Protein AF-A0AA39MNJ7-F1 (afdb_monomer_lite)

Radius of gyration: 15.27 Å; chains: 1; bounding box: 50×28×46 Å

Foldseek 3Di:
DDDFLLCVQPDVLLSVLLVCLVVVVADQLQNVQCPDVVRDDQQCSAQLFASPGHRHLLCLQAPDQGHPPPPDDPLSVVLNVVSVVLNVVLVVVCVVVPQPPQDPDSVVNSVSQSRDNSNSNSSSVSSSVRVVSSVVGDD

Secondary structure (DSSP, 8-state):
-PPPGGG--SSHHHHHHHHHHHTT-S-SHHHHGGGSSSPPPGGG-B-TTTSSSB--HHIIIII----SS-TT-HHHHHHHHHHHHHHHHHHHHHHTS--SS--SSHHHHHHHHHH-TTTHHHHHHHHHHHHHHHTTS--

Sequence (139 aa):
LKMRDYLDVATPKHRDTLVSIVLSIHKLAVERLRWTTPTTERENRLCRMCLADVETPEHVLFRCIGDDELGTHEEKAIVVRKLQDLCKSFWSDLAHMALPSAPREDTALLKALVAHRQSIEVTAKYCYRVPKNVYKLPM

pLDDT: mean 89.28, std 10.78, range [49.06, 97.94]

Structure (mmCIF, N/CA/C/O backbone):
data_AF-A0AA39MNJ7-F1
#
_entry.id   AF-A0AA39MNJ7-F1
#
loop_
_atom_site.group_PDB
_atom_site.id
_atom_site.type_symbol
_atom_site.label_atom_id
_atom_site.label_alt_id
_atom_site.label_comp_id
_atom_site.label_asym_id
_atom_site.label_entity_id
_atom_site.label_seq_id
_atom_site.pdbx_PDB_ins_code
_atom_site.Cartn_x
_atom_site.Cartn_y
_atom_site.Cartn_z
_atom_site.occupancy
_atom_site.B_iso_or_equiv
_atom_site.auth_seq_id
_atom_site.auth_comp_id
_atom_site.auth_asym_id
_atom_site.auth_atom_id
_atom_site.pdbx_PDB_model_num
ATOM 1 N N . LEU A 1 1 ? -26.242 -10.168 3.581 1.00 55.31 1 LEU A N 1
ATOM 2 C CA . LEU A 1 1 ? -24.968 -9.586 3.095 1.00 55.31 1 LEU A CA 1
ATOM 3 C C . LEU A 1 1 ? -24.206 -9.059 4.306 1.00 55.31 1 LEU A C 1
ATOM 5 O O . LEU A 1 1 ? -24.778 -8.260 5.033 1.00 55.31 1 LEU A O 1
ATOM 9 N N . LYS A 1 2 ? -22.983 -9.536 4.574 1.00 76.56 2 LYS A N 1
ATOM 10 C CA . LYS A 1 2 ? -22.122 -8.981 5.635 1.00 76.56 2 LYS A CA 1
ATOM 11 C C . LYS A 1 2 ? -21.204 -7.936 5.000 1.00 76.56 2 LYS A C 1
ATOM 13 O O . LYS A 1 2 ? -20.564 -8.242 3.994 1.00 76.56 2 LYS A O 1
ATOM 18 N N . MET A 1 3 ? -21.167 -6.720 5.546 1.00 82.88 3 MET A N 1
ATOM 19 C CA . MET A 1 3 ? -20.229 -5.697 5.078 1.00 82.88 3 MET A CA 1
ATOM 20 C C . MET A 1 3 ? -18.796 -6.130 5.414 1.00 82.88 3 MET A C 1
ATOM 22 O O . MET A 1 3 ? -18.561 -6.744 6.454 1.00 82.88 3 MET A O 1
ATOM 26 N N . ARG A 1 4 ? -17.850 -5.893 4.499 1.00 89.56 4 ARG A N 1
ATOM 27 C CA . ARG A 1 4 ? -16.440 -6.249 4.708 1.00 89.56 4 ARG A CA 1
ATOM 28 C C . ARG A 1 4 ? -15.829 -5.302 5.743 1.00 89.56 4 ARG A C 1
ATOM 30 O O . ARG A 1 4 ? -16.032 -4.098 5.625 1.00 89.56 4 ARG A O 1
ATOM 37 N N . ASP A 1 5 ? -15.052 -5.827 6.691 1.00 90.56 5 ASP A N 1
ATOM 38 C CA . ASP A 1 5 ? -14.544 -5.048 7.833 1.00 90.56 5 ASP A CA 1
ATOM 39 C C . ASP A 1 5 ? -13.692 -3.835 7.409 1.00 90.56 5 ASP A C 1
ATOM 41 O O . ASP A 1 5 ? -13.745 -2.789 8.046 1.00 90.56 5 ASP A O 1
ATOM 45 N N . TYR A 1 6 ? -12.974 -3.906 6.280 1.00 89.88 6 TYR A N 1
ATOM 46 C CA . TYR A 1 6 ? -12.207 -2.763 5.762 1.00 89.88 6 TYR A CA 1
ATOM 47 C C . TYR A 1 6 ? -13.055 -1.553 5.341 1.00 89.88 6 TYR A C 1
ATOM 49 O O . TYR A 1 6 ? -12.505 -0.469 5.150 1.00 89.88 6 TYR A O 1
ATOM 57 N N . LEU A 1 7 ? -14.371 -1.711 5.169 1.00 93.44 7 LEU A N 1
ATOM 58 C CA . LEU A 1 7 ? -15.284 -0.601 4.885 1.00 93.44 7 LEU A CA 1
ATOM 59 C C . LEU A 1 7 ? -15.700 0.150 6.160 1.00 93.44 7 LEU A C 1
ATOM 61 O O . LEU A 1 7 ? -16.105 1.305 6.057 1.00 93.44 7 LEU A O 1
ATOM 65 N N . ASP A 1 8 ? -15.529 -0.464 7.335 1.00 93.31 8 ASP A N 1
ATOM 66 C CA . ASP A 1 8 ? -15.835 0.128 8.646 1.00 93.31 8 ASP A CA 1
ATOM 67 C C . ASP A 1 8 ? -14.691 0.992 9.203 1.00 93.31 8 ASP A C 1
ATOM 69 O O . ASP A 1 8 ? -14.819 1.558 10.286 1.00 93.31 8 ASP A O 1
ATOM 73 N N . VAL A 1 9 ? -13.578 1.131 8.470 1.00 96.38 9 VAL A N 1
ATOM 74 C CA . VAL A 1 9 ? -12.451 1.983 8.878 1.00 96.38 9 VAL A CA 1
ATOM 75 C C . VAL A 1 9 ? -12.929 3.425 9.073 1.00 96.38 9 VAL A C 1
ATOM 77 O O . VAL A 1 9 ? -13.409 4.078 8.135 1.00 96.38 9 VAL A O 1
ATOM 80 N N . ALA A 1 10 ? -12.751 3.931 10.292 1.00 97.00 10 ALA A N 1
ATOM 81 C CA . ALA A 1 10 ? -13.279 5.208 10.747 1.00 97.00 10 ALA A CA 1
ATOM 82 C C . ALA A 1 10 ? -12.627 6.391 10.027 1.00 97.00 10 ALA A C 1
ATOM 84 O O . ALA A 1 10 ? -13.295 7.368 9.693 1.00 97.00 10 ALA A O 1
ATOM 85 N N . THR A 1 11 ? -11.319 6.308 9.755 1.00 97.81 11 THR A N 1
ATOM 86 C CA . THR A 1 11 ? -10.584 7.383 9.074 1.00 97.81 11 THR A CA 1
ATOM 87 C C . THR A 1 11 ? -10.775 7.286 7.554 1.00 97.81 11 THR A C 1
ATOM 89 O O . THR A 1 11 ? -10.202 6.378 6.943 1.00 97.81 11 THR A O 1
ATOM 92 N N . PRO A 1 12 ? -11.461 8.244 6.889 1.00 97.81 12 PRO A N 1
ATOM 93 C CA . PRO A 1 12 ? -11.798 8.117 5.467 1.00 97.81 12 PRO A CA 1
ATOM 94 C C . PRO A 1 12 ? -10.578 7.924 4.563 1.00 97.81 12 PRO A C 1
ATOM 96 O O . PRO A 1 12 ? -10.548 7.011 3.753 1.00 97.81 12 PRO A O 1
ATOM 99 N N . LYS A 1 13 ? -9.500 8.690 4.780 1.00 97.75 13 LYS A N 1
ATOM 100 C CA . LYS A 1 13 ? -8.266 8.572 3.979 1.00 97.75 13 LYS A CA 1
ATOM 101 C C . LYS A 1 13 ? -7.606 7.191 4.085 1.00 97.75 13 LYS A C 1
ATOM 103 O O . LYS A 1 13 ? -7.005 6.723 3.117 1.00 97.75 13 LYS A O 1
ATOM 108 N N . HIS A 1 14 ? -7.687 6.556 5.256 1.00 97.94 14 HIS A N 1
ATOM 109 C CA . HIS A 1 14 ? -7.150 5.211 5.463 1.00 97.94 14 HIS A CA 1
ATOM 110 C C . HIS A 1 14 ? -8.016 4.181 4.746 1.00 97.94 14 HIS A C 1
ATOM 112 O O . HIS A 1 14 ? -7.488 3.359 3.998 1.00 97.94 14 HIS A O 1
ATOM 118 N N . ARG A 1 15 ? -9.338 4.294 4.911 1.00 97.56 15 ARG A N 1
ATOM 119 C CA . ARG A 1 15 ? -10.322 3.460 4.223 1.00 97.56 15 ARG A CA 1
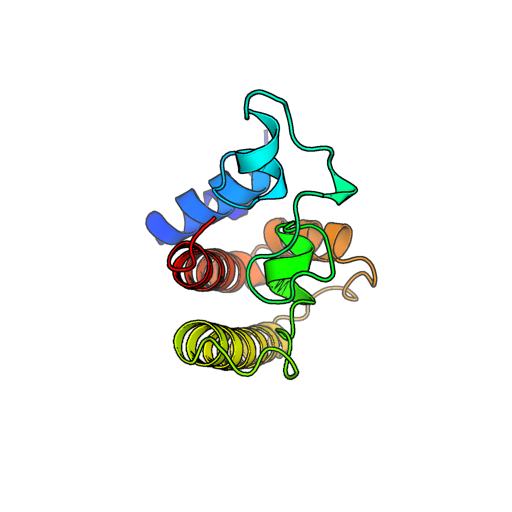ATOM 120 C C . ARG A 1 15 ? -10.156 3.534 2.710 1.00 97.56 15 ARG A C 1
ATOM 122 O O . ARG A 1 15 ? -9.998 2.500 2.076 1.00 97.56 15 ARG A O 1
ATOM 129 N N . ASP A 1 16 ? -10.121 4.735 2.140 1.00 97.38 16 ASP A N 1
ATOM 130 C CA . ASP A 1 16 ? -10.031 4.941 0.692 1.00 97.38 16 ASP A CA 1
ATOM 131 C C . ASP A 1 16 ? -8.743 4.340 0.121 1.00 97.38 16 ASP A C 1
ATOM 133 O O . ASP A 1 16 ? -8.752 3.727 -0.945 1.00 97.38 16 ASP A O 1
ATOM 137 N N . THR A 1 17 ? -7.630 4.452 0.854 1.00 97.31 17 THR A N 1
ATOM 138 C CA . THR A 1 17 ? -6.363 3.843 0.426 1.00 97.31 17 THR A CA 1
ATOM 139 C C . THR A 1 17 ? -6.406 2.321 0.528 1.00 97.31 17 THR A C 1
ATOM 141 O O . THR A 1 17 ? -5.950 1.639 -0.386 1.00 97.31 17 THR A O 1
ATOM 144 N N . LEU A 1 18 ? -6.981 1.772 1.601 1.00 96.88 18 LEU A N 1
ATOM 145 C CA . LEU A 1 18 ? -7.123 0.326 1.763 1.00 96.88 18 LEU A CA 1
ATOM 146 C C . LEU A 1 18 ? -8.042 -0.273 0.690 1.00 96.88 18 LEU A C 1
ATOM 148 O O . LEU A 1 18 ? -7.696 -1.271 0.064 1.00 96.88 18 LEU A O 1
ATOM 152 N N . VAL A 1 19 ? -9.172 0.382 0.414 1.00 96.75 19 VAL A N 1
ATOM 153 C CA . VAL A 1 19 ? -10.075 0.041 -0.693 1.00 96.75 19 VAL A CA 1
ATOM 154 C C . VAL A 1 19 ? -9.339 0.139 -2.028 1.00 96.75 19 VAL A C 1
ATOM 156 O O . VAL A 1 19 ? -9.479 -0.751 -2.861 1.00 96.75 19 VAL A O 1
ATOM 159 N N . SER A 1 20 ? -8.512 1.170 -2.221 1.00 97.12 20 SER A N 1
ATOM 160 C CA . SER A 1 20 ? -7.723 1.336 -3.442 1.00 97.12 20 SER A CA 1
ATOM 161 C C . SER A 1 20 ? -6.754 0.178 -3.685 1.00 97.12 20 SER A C 1
ATOM 163 O O . SER A 1 20 ? -6.628 -0.282 -4.820 1.00 97.12 20 SER A O 1
ATOM 165 N N . ILE A 1 21 ? -6.123 -0.330 -2.623 1.00 96.69 21 ILE A N 1
ATOM 166 C CA . ILE A 1 21 ? -5.271 -1.522 -2.674 1.00 96.69 21 ILE A CA 1
ATOM 167 C C . ILE A 1 21 ? -6.100 -2.763 -3.023 1.00 96.69 21 ILE A C 1
ATOM 169 O O . ILE A 1 21 ? -5.777 -3.461 -3.977 1.00 96.69 21 ILE A O 1
ATOM 173 N N . VAL A 1 22 ? -7.197 -3.008 -2.300 1.00 95.31 22 VAL A N 1
ATOM 174 C CA . VAL A 1 22 ? -8.042 -4.205 -2.477 1.00 95.31 22 VAL A CA 1
ATOM 175 C C . VAL A 1 22 ? -8.703 -4.263 -3.860 1.00 95.31 22 VAL A C 1
ATOM 177 O O . VAL A 1 22 ? -8.940 -5.352 -4.377 1.00 95.31 22 VAL A O 1
ATOM 180 N N . LEU A 1 23 ? -9.018 -3.110 -4.454 1.00 95.56 23 LEU A N 1
ATOM 181 C CA . LEU A 1 23 ? -9.660 -3.006 -5.767 1.00 95.56 23 LEU A CA 1
ATOM 182 C C . LEU A 1 23 ? -8.673 -2.776 -6.922 1.00 95.56 23 LEU A C 1
ATOM 184 O O . LEU A 1 23 ? -9.116 -2.498 -8.033 1.00 95.56 23 LEU A O 1
ATOM 188 N N . SER A 1 24 ? -7.359 -2.863 -6.684 1.00 95.31 24 SER A N 1
ATOM 189 C CA . SER A 1 24 ? -6.327 -2.653 -7.715 1.00 95.31 24 SER A CA 1
ATOM 190 C C . SER A 1 24 ? -6.428 -1.296 -8.437 1.00 95.31 24 SER A C 1
ATOM 192 O O . SER A 1 24 ? -6.098 -1.174 -9.613 1.00 95.31 24 SER A O 1
ATOM 194 N N . ILE A 1 25 ? -6.859 -0.244 -7.733 1.00 95.94 25 ILE A N 1
ATOM 195 C CA . ILE A 1 25 ? -6.923 1.141 -8.248 1.00 95.94 25 ILE A CA 1
ATOM 196 C C . ILE A 1 25 ? -5.816 2.027 -7.648 1.00 95.94 25 ILE A C 1
ATOM 198 O O . ILE A 1 25 ? -5.945 3.250 -7.554 1.00 95.94 25 ILE A O 1
ATOM 202 N N . HIS A 1 26 ? -4.734 1.410 -7.175 1.00 95.75 26 HIS A N 1
ATOM 203 C CA . HIS A 1 26 ? -3.597 2.071 -6.537 1.00 95.75 26 HIS A CA 1
ATOM 204 C C . HIS A 1 26 ? -2.531 2.513 -7.558 1.00 95.75 26 HIS A C 1
ATOM 206 O O . HIS A 1 26 ? -2.570 2.166 -8.736 1.00 95.75 26 HIS A O 1
ATOM 212 N N . LYS A 1 27 ? -1.546 3.309 -7.112 1.00 96.19 27 LYS A N 1
ATOM 213 C CA . LYS A 1 27 ? -0.505 3.900 -7.980 1.00 96.19 27 LYS A CA 1
ATOM 214 C C . LYS A 1 27 ? 0.834 3.156 -7.925 1.00 96.19 27 LYS A C 1
ATOM 216 O O . LYS A 1 27 ? 1.890 3.775 -8.056 1.00 96.19 27 LYS A O 1
ATOM 221 N N . LEU A 1 28 ? 0.797 1.851 -7.670 1.00 97.19 28 LEU A N 1
ATOM 222 C CA . LEU A 1 28 ? 2.006 1.023 -7.707 1.00 97.19 28 LEU A CA 1
ATOM 223 C C . LEU A 1 28 ? 2.286 0.569 -9.141 1.00 97.19 28 LEU A C 1
ATOM 225 O O . LEU A 1 28 ? 1.352 0.471 -9.941 1.00 97.19 28 LEU A O 1
ATOM 229 N N . ALA A 1 29 ? 3.550 0.301 -9.460 1.00 96.88 29 ALA A N 1
ATOM 230 C CA . ALA A 1 29 ? 4.014 -0.005 -10.808 1.00 96.88 29 ALA A CA 1
ATOM 231 C C . ALA A 1 29 ? 3.246 -1.175 -11.426 1.00 96.88 29 ALA A C 1
ATOM 233 O O . ALA A 1 29 ? 2.901 -1.111 -12.605 1.00 96.88 29 ALA A O 1
ATOM 234 N N . VAL A 1 30 ? 2.884 -2.185 -10.621 1.00 96.94 30 VAL A N 1
ATOM 235 C CA . VAL A 1 30 ? 2.117 -3.348 -11.083 1.00 96.94 30 VAL A CA 1
ATOM 236 C C . VAL A 1 30 ? 0.820 -2.970 -11.807 1.00 96.94 30 VAL A C 1
ATOM 238 O O . VAL A 1 30 ? 0.496 -3.598 -12.817 1.00 96.94 30 VAL A O 1
ATOM 241 N N . GLU A 1 31 ? 0.134 -1.917 -11.350 1.00 96.25 31 GLU A N 1
ATOM 242 C CA . GLU A 1 31 ? -1.081 -1.395 -11.983 1.00 96.25 31 GLU A CA 1
ATOM 243 C C . GLU A 1 31 ? -0.793 -0.216 -12.912 1.00 96.25 31 GLU A C 1
ATOM 245 O O . GLU A 1 31 ? -1.402 -0.108 -13.968 1.00 96.25 31 GLU A O 1
ATOM 250 N N . ARG A 1 32 ? 0.142 0.680 -12.575 1.00 95.00 32 ARG A N 1
ATOM 251 C CA . ARG A 1 32 ? 0.411 1.877 -13.395 1.00 95.00 32 ARG A CA 1
ATOM 252 C C . ARG A 1 32 ? 1.040 1.542 -14.741 1.00 95.00 32 ARG A C 1
ATOM 254 O O . ARG A 1 32 ? 0.606 2.085 -15.753 1.00 95.00 32 ARG A O 1
ATOM 261 N N . LEU A 1 33 ? 2.008 0.631 -14.755 1.00 95.44 33 LEU A N 1
ATOM 262 C CA . LEU A 1 33 ? 2.713 0.206 -15.968 1.00 95.44 33 LEU A CA 1
ATOM 263 C C . LEU A 1 33 ? 1.950 -0.871 -16.753 1.00 95.44 33 LEU A C 1
ATOM 265 O O . LEU A 1 33 ? 2.345 -1.261 -17.847 1.00 95.44 33 LEU A O 1
ATOM 269 N N . ARG A 1 34 ? 0.812 -1.334 -16.223 1.00 94.81 34 ARG A N 1
ATOM 270 C CA . ARG A 1 34 ? -0.123 -2.195 -16.955 1.00 94.81 34 ARG A CA 1
ATOM 271 C C . ARG A 1 34 ? -0.768 -1.482 -18.139 1.00 94.81 34 ARG A C 1
ATOM 273 O O . ARG A 1 34 ? -1.121 -2.136 -19.111 1.00 94.81 34 ARG A O 1
ATOM 280 N N . TRP A 1 35 ? -0.953 -0.170 -18.034 1.00 91.50 35 TRP A N 1
ATOM 281 C CA . TRP A 1 35 ? -1.740 0.623 -18.981 1.00 91.50 35 TRP A CA 1
ATOM 282 C C . TRP A 1 35 ? -0.879 1.544 -19.858 1.00 91.50 35 TRP A C 1
ATOM 284 O O . TRP A 1 35 ? -1.411 2.431 -20.520 1.00 91.50 35 TRP A O 1
ATOM 294 N N . THR A 1 36 ? 0.447 1.377 -19.852 1.00 92.75 36 THR A N 1
ATOM 295 C CA . THR A 1 36 ? 1.353 2.135 -20.728 1.00 92.75 36 THR A CA 1
ATOM 296 C C . THR A 1 36 ? 1.284 1.628 -22.167 1.00 92.75 36 THR A C 1
ATOM 298 O O . THR A 1 36 ? 0.813 0.520 -22.433 1.00 92.75 36 THR A O 1
ATOM 301 N N . THR A 1 37 ? 1.757 2.446 -23.111 1.00 92.69 37 THR A N 1
ATOM 302 C CA . THR A 1 37 ? 1.909 2.072 -24.524 1.00 92.69 37 THR A CA 1
ATOM 303 C C . THR A 1 37 ? 3.358 2.337 -24.963 1.00 92.69 37 THR A C 1
ATOM 305 O O . THR A 1 37 ? 3.751 3.503 -24.989 1.00 92.69 37 THR A O 1
ATOM 308 N N . PRO A 1 38 ? 4.155 1.296 -25.284 1.00 91.06 38 PRO A N 1
ATOM 309 C CA . PRO A 1 38 ? 3.821 -0.126 -25.156 1.00 91.06 38 PRO A CA 1
ATOM 310 C C . PRO A 1 38 ? 3.594 -0.538 -23.690 1.00 91.06 38 PRO A C 1
ATOM 312 O O . PRO A 1 38 ? 4.073 0.108 -22.754 1.00 91.06 38 PRO A O 1
ATOM 315 N N . THR A 1 39 ? 2.818 -1.602 -23.485 1.00 92.69 39 THR A N 1
ATOM 316 C CA . THR A 1 39 ? 2.561 -2.137 -22.144 1.00 92.69 39 THR A CA 1
ATOM 317 C C . THR A 1 39 ? 3.818 -2.793 -21.596 1.00 92.69 39 THR A C 1
ATOM 319 O O . THR A 1 39 ? 4.423 -3.625 -22.266 1.00 92.69 39 THR A O 1
ATOM 322 N N . THR A 1 40 ? 4.199 -2.446 -20.368 1.00 94.94 40 THR A N 1
ATOM 323 C CA . THR A 1 40 ? 5.316 -3.102 -19.684 1.00 94.94 40 THR A CA 1
ATOM 324 C C . THR A 1 40 ? 4.875 -4.478 -19.188 1.00 94.94 40 THR A C 1
ATOM 326 O O . THR A 1 40 ? 3.850 -4.603 -18.503 1.00 94.94 40 THR A O 1
ATOM 329 N N . GLU A 1 41 ? 5.643 -5.518 -19.507 1.00 96.31 41 GLU A N 1
ATOM 330 C CA . GLU A 1 41 ? 5.443 -6.875 -18.977 1.00 96.31 41 GLU A CA 1
ATOM 331 C C . GLU A 1 41 ? 5.498 -6.880 -17.449 1.00 96.31 41 GLU A C 1
ATOM 333 O O . GLU A 1 41 ? 6.141 -6.023 -16.845 1.00 96.31 41 GLU A O 1
ATOM 338 N N . ARG A 1 42 ? 4.782 -7.804 -16.802 1.00 95.94 42 ARG A N 1
ATOM 339 C CA . ARG A 1 42 ? 4.557 -7.759 -15.349 1.00 95.94 42 ARG A CA 1
ATOM 340 C C . ARG A 1 42 ? 5.872 -7.813 -14.570 1.00 95.94 42 ARG A C 1
ATOM 342 O O . ARG A 1 42 ? 6.043 -7.036 -13.636 1.00 95.94 42 ARG A O 1
ATOM 349 N N . GLU A 1 43 ? 6.758 -8.712 -14.968 1.00 96.50 43 GLU A N 1
ATOM 350 C CA . GLU A 1 43 ? 8.108 -8.926 -14.446 1.00 96.50 43 GLU A CA 1
ATOM 351 C C . GLU A 1 43 ? 8.976 -7.665 -14.509 1.00 96.50 43 GLU A C 1
ATOM 353 O O . GLU A 1 43 ? 9.800 -7.442 -13.629 1.00 96.50 43 GLU A O 1
ATOM 358 N N . ASN A 1 44 ? 8.715 -6.786 -15.478 1.00 95.88 44 ASN A N 1
ATOM 359 C CA . ASN A 1 44 ? 9.447 -5.540 -15.679 1.00 95.88 44 ASN A CA 1
ATOM 360 C C . ASN A 1 44 ? 8.836 -4.351 -14.910 1.00 95.88 44 ASN A C 1
ATOM 362 O O . ASN A 1 44 ? 9.353 -3.236 -14.975 1.00 95.88 44 ASN A O 1
ATOM 366 N N . ARG A 1 45 ? 7.743 -4.544 -14.153 1.00 96.31 45 ARG A N 1
ATOM 367 C CA . ARG A 1 45 ? 7.099 -3.483 -13.347 1.00 96.31 45 ARG A CA 1
ATOM 368 C C . ARG A 1 45 ? 7.746 -3.366 -11.969 1.00 96.31 45 ARG A C 1
ATOM 370 O O . ARG A 1 45 ? 7.094 -3.577 -10.943 1.00 96.31 45 ARG A O 1
ATOM 377 N N . LEU A 1 46 ? 9.041 -3.081 -11.971 1.00 95.12 46 LEU A N 1
ATOM 378 C CA . LEU A 1 46 ? 9.908 -3.152 -10.800 1.00 95.12 46 LEU A CA 1
ATOM 379 C C . LEU A 1 46 ? 9.547 -2.121 -9.718 1.00 95.12 46 LEU A C 1
ATOM 381 O O . LEU A 1 46 ? 9.035 -1.034 -9.989 1.00 95.12 46 LEU A O 1
ATOM 385 N N . CYS A 1 47 ? 9.829 -2.479 -8.468 1.00 94.44 47 CYS A N 1
ATOM 386 C CA . CYS A 1 47 ? 9.666 -1.629 -7.297 1.00 94.44 47 CYS A CA 1
ATOM 387 C C . CYS A 1 47 ? 10.586 -0.415 -7.352 1.00 94.44 47 CYS A C 1
ATOM 389 O O . CYS A 1 47 ? 11.801 -0.560 -7.435 1.00 94.44 47 CYS A O 1
ATOM 391 N N . ARG A 1 48 ? 10.029 0.791 -7.195 1.00 91.94 48 ARG A N 1
ATOM 392 C CA . ARG A 1 48 ? 10.788 2.057 -7.242 1.00 91.94 48 ARG A CA 1
ATOM 393 C C . ARG A 1 48 ? 11.886 2.160 -6.181 1.00 91.94 48 ARG A C 1
ATOM 395 O O . ARG A 1 48 ? 12.792 2.988 -6.308 1.00 91.94 48 ARG A O 1
ATOM 402 N N . MET A 1 49 ? 11.772 1.358 -5.122 1.00 90.00 49 MET A N 1
ATOM 403 C CA . MET A 1 49 ? 12.671 1.367 -3.971 1.00 90.00 49 MET A CA 1
ATOM 404 C C . MET A 1 49 ? 13.840 0.398 -4.116 1.00 90.00 49 MET A C 1
ATOM 406 O O . MET A 1 49 ? 14.965 0.818 -3.887 1.00 90.00 49 MET A O 1
ATOM 410 N N . CYS A 1 50 ? 13.588 -0.866 -4.473 1.00 90.25 50 CYS A N 1
ATOM 411 C CA . CYS A 1 50 ? 14.643 -1.884 -4.551 1.00 90.25 50 CYS A CA 1
ATOM 412 C C . CYS A 1 50 ? 15.026 -2.291 -5.977 1.00 90.25 50 CYS A C 1
ATOM 414 O O . CYS A 1 50 ? 16.036 -2.953 -6.147 1.00 90.25 50 CYS A O 1
ATOM 416 N N . LEU A 1 51 ? 14.206 -1.974 -6.986 1.00 90.69 51 LEU A N 1
ATOM 417 C CA . LEU A 1 51 ? 14.385 -2.378 -8.389 1.00 90.69 51 LEU A CA 1
ATOM 418 C C . LEU A 1 51 ? 14.595 -3.892 -8.625 1.00 90.69 51 LEU A C 1
ATOM 420 O O . LEU A 1 51 ? 14.947 -4.290 -9.728 1.00 90.69 51 LEU A O 1
ATOM 424 N N . ALA A 1 52 ? 14.339 -4.739 -7.625 1.00 90.75 52 ALA A N 1
ATOM 425 C CA . ALA A 1 52 ? 14.666 -6.167 -7.657 1.00 90.75 52 ALA A CA 1
ATOM 426 C C . ALA A 1 52 ? 13.440 -7.090 -7.769 1.00 90.75 52 ALA A C 1
ATOM 428 O O . ALA A 1 52 ? 13.577 -8.269 -8.079 1.00 90.75 52 ALA A O 1
ATOM 429 N N . ASP A 1 53 ? 12.240 -6.579 -7.488 1.00 94.00 53 ASP A N 1
ATOM 430 C CA . ASP A 1 53 ? 10.989 -7.344 -7.525 1.00 94.00 53 ASP A CA 1
ATOM 431 C C . ASP A 1 53 ? 9.844 -6.453 -8.026 1.00 94.00 53 ASP A C 1
ATOM 433 O O . ASP A 1 53 ? 9.939 -5.222 -8.004 1.00 94.00 53 ASP A O 1
ATOM 437 N N . VAL A 1 54 ? 8.750 -7.066 -8.473 1.00 96.62 54 VAL A N 1
ATOM 438 C CA . VAL A 1 54 ? 7.566 -6.369 -8.986 1.00 96.62 54 VAL A CA 1
ATOM 439 C C . VAL A 1 54 ? 6.925 -5.525 -7.882 1.00 96.62 54 VAL A C 1
ATOM 441 O O . VAL A 1 54 ? 6.687 -6.003 -6.770 1.00 96.62 54 VAL A O 1
ATOM 444 N N . GLU A 1 55 ? 6.567 -4.275 -8.196 1.00 96.75 55 GLU A N 1
ATOM 445 C CA . GLU A 1 55 ? 5.955 -3.343 -7.242 1.00 96.75 55 GLU A CA 1
ATOM 446 C C . GLU A 1 55 ? 4.486 -3.679 -6.946 1.00 96.75 55 GLU A C 1
ATOM 448 O O . GLU A 1 55 ? 3.547 -3.010 -7.388 1.00 96.75 55 GLU A O 1
ATOM 453 N N . THR A 1 56 ? 4.284 -4.748 -6.191 1.00 97.00 56 THR A N 1
ATOM 454 C CA . THR A 1 56 ? 2.986 -5.186 -5.676 1.00 97.00 56 THR A CA 1
ATOM 455 C C . THR A 1 56 ? 2.701 -4.572 -4.302 1.00 97.00 56 THR A C 1
ATOM 457 O O . THR A 1 56 ? 3.645 -4.197 -3.596 1.00 97.00 56 THR A O 1
ATOM 460 N N . PRO A 1 57 ? 1.424 -4.453 -3.885 1.00 97.00 57 PRO A N 1
ATOM 461 C CA . PRO A 1 57 ? 1.091 -4.069 -2.515 1.00 97.00 57 PRO A CA 1
ATOM 462 C C . PRO A 1 57 ? 1.799 -4.938 -1.476 1.00 97.00 57 PRO A C 1
ATOM 464 O O . PRO A 1 57 ? 2.381 -4.408 -0.541 1.00 97.00 57 PRO A O 1
ATOM 467 N N . GLU A 1 58 ? 1.812 -6.253 -1.671 1.00 94.81 58 GLU A N 1
ATOM 468 C CA . GLU A 1 58 ? 2.456 -7.243 -0.808 1.00 94.81 58 GLU A CA 1
ATOM 469 C C . GLU A 1 58 ? 3.950 -6.957 -0.632 1.00 94.81 58 GLU A C 1
ATOM 471 O O . GLU A 1 58 ? 4.438 -6.819 0.491 1.00 94.81 58 GLU A O 1
ATOM 476 N N . HIS A 1 59 ? 4.660 -6.779 -1.752 1.00 94.44 59 HIS A N 1
ATOM 477 C CA . HIS A 1 59 ? 6.074 -6.427 -1.747 1.00 94.44 59 HIS A CA 1
ATOM 478 C C . HIS A 1 59 ? 6.318 -5.131 -0.965 1.00 94.44 59 HIS A C 1
ATOM 480 O O . HIS A 1 59 ? 7.134 -5.092 -0.045 1.00 94.44 59 HIS A O 1
ATOM 486 N N . VAL A 1 60 ? 5.585 -4.072 -1.311 1.00 95.44 60 VAL A N 1
ATOM 487 C CA . VAL A 1 60 ? 5.752 -2.736 -0.729 1.00 95.44 60 VAL A CA 1
ATOM 488 C C . VAL A 1 60 ? 5.393 -2.699 0.759 1.00 95.44 60 VAL A C 1
ATOM 490 O O . VAL A 1 60 ? 6.014 -1.955 1.514 1.00 95.44 60 VAL A O 1
ATOM 493 N N . LEU A 1 61 ? 4.396 -3.476 1.184 1.00 94.88 61 LEU A N 1
ATOM 494 C CA . LEU A 1 61 ? 3.908 -3.490 2.560 1.00 94.88 61 LEU A CA 1
ATOM 495 C C . LEU A 1 61 ? 4.729 -4.402 3.474 1.00 94.88 61 LEU A C 1
ATOM 497 O O . LEU A 1 61 ? 4.859 -4.067 4.647 1.00 94.88 61 LEU A O 1
ATOM 501 N N . PHE A 1 62 ? 5.256 -5.533 3.000 1.00 91.75 62 PHE A N 1
ATOM 502 C CA . PHE A 1 62 ? 5.809 -6.552 3.907 1.00 91.75 62 PHE A CA 1
ATOM 503 C C . PHE A 1 62 ? 7.254 -6.957 3.630 1.00 91.75 62 PHE A C 1
ATOM 505 O O . PHE A 1 62 ? 7.933 -7.3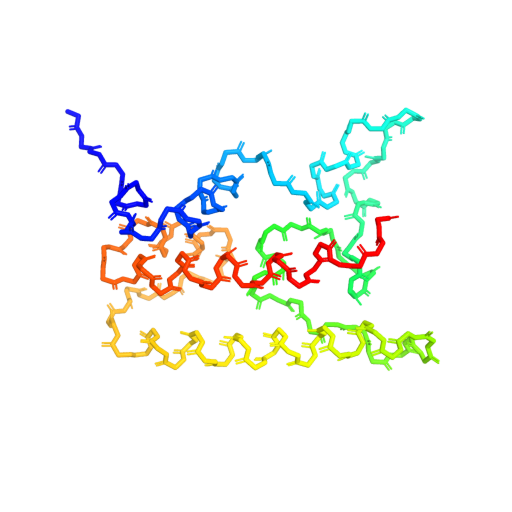74 4.566 1.00 91.75 62 PHE A O 1
ATOM 512 N N . ARG A 1 63 ? 7.745 -6.828 2.390 1.00 89.56 63 ARG A N 1
ATOM 513 C CA . ARG A 1 63 ? 9.058 -7.377 1.998 1.00 89.56 63 ARG A CA 1
ATOM 514 C C . ARG A 1 63 ? 10.105 -6.342 1.623 1.00 89.56 63 ARG A C 1
ATOM 516 O O . ARG A 1 63 ? 11.291 -6.632 1.730 1.00 89.56 63 ARG A O 1
ATOM 523 N N . CYS A 1 64 ? 9.703 -5.172 1.138 1.00 90.94 64 CYS A N 1
ATOM 524 C CA . CYS A 1 64 ? 10.651 -4.231 0.561 1.00 90.94 64 CYS A CA 1
ATOM 525 C C . CYS A 1 64 ? 11.587 -3.649 1.628 1.00 90.94 64 CYS A C 1
ATOM 527 O O . CYS A 1 64 ? 11.165 -2.866 2.480 1.00 90.94 64 CYS A O 1
ATOM 529 N N . ILE A 1 65 ? 12.869 -4.001 1.538 1.00 83.56 65 ILE A N 1
ATOM 530 C CA . ILE A 1 65 ? 13.935 -3.466 2.395 1.00 83.56 65 ILE A CA 1
ATOM 531 C C . ILE A 1 65 ? 14.699 -2.304 1.749 1.00 83.56 65 ILE A C 1
ATOM 533 O O . ILE A 1 65 ? 15.573 -1.740 2.397 1.00 83.56 65 ILE A O 1
ATOM 537 N N . GLY A 1 66 ? 14.317 -1.901 0.529 1.00 82.69 66 GLY A N 1
ATOM 538 C CA . GLY A 1 66 ? 15.115 -1.008 -0.315 1.00 82.69 66 GLY A CA 1
ATOM 539 C C . GLY A 1 66 ? 16.345 -1.710 -0.885 1.00 82.69 66 GLY A C 1
ATOM 540 O O . GLY A 1 66 ? 16.582 -2.877 -0.592 1.00 82.69 66 GLY A O 1
ATOM 541 N N . ASP A 1 67 ? 17.087 -1.010 -1.734 1.00 78.75 67 ASP A N 1
ATOM 542 C CA . ASP A 1 67 ? 18.431 -1.422 -2.134 1.00 78.75 67 ASP A CA 1
ATOM 543 C C . ASP A 1 67 ? 19.457 -0.534 -1.411 1.00 78.75 67 ASP A C 1
ATOM 545 O O . ASP A 1 67 ? 19.306 0.692 -1.411 1.00 78.75 67 ASP A O 1
ATOM 549 N N . ASP A 1 68 ? 20.454 -1.155 -0.775 1.00 59.91 68 ASP A N 1
ATOM 550 C CA . ASP A 1 68 ? 21.573 -0.472 -0.108 1.00 59.91 68 ASP A CA 1
ATOM 551 C C . ASP A 1 68 ? 22.695 -0.112 -1.106 1.00 59.91 68 ASP A C 1
ATOM 553 O O . ASP A 1 68 ? 23.512 0.761 -0.815 1.00 59.91 68 ASP A O 1
ATOM 557 N N . GLU A 1 69 ? 22.740 -0.736 -2.294 1.00 56.31 69 GLU A N 1
ATOM 558 C CA . GLU A 1 69 ? 23.849 -0.589 -3.252 1.00 56.31 69 GLU A CA 1
ATOM 559 C C . GLU A 1 69 ? 23.677 0.579 -4.240 1.00 56.31 69 GLU A C 1
ATOM 561 O O . GLU A 1 69 ? 24.648 1.054 -4.838 1.00 56.31 69 GLU A O 1
ATOM 566 N N . LEU A 1 70 ? 22.467 1.129 -4.380 1.00 52.75 70 LEU A N 1
ATOM 567 C CA . LEU A 1 70 ? 22.206 2.293 -5.231 1.00 52.75 70 LEU A CA 1
ATOM 568 C C . LEU A 1 70 ? 22.593 3.600 -4.523 1.00 52.75 70 LEU A C 1
ATOM 570 O O . LEU A 1 70 ? 21.745 4.375 -4.073 1.00 52.75 70 LEU A O 1
ATOM 574 N N . GLY A 1 71 ? 23.898 3.878 -4.485 1.00 49.06 71 GLY A N 1
ATOM 575 C CA . GLY A 1 71 ? 24.535 5.087 -3.940 1.00 49.06 71 GLY A CA 1
ATOM 576 C C . GLY A 1 71 ? 24.183 6.422 -4.623 1.00 49.06 71 GLY A C 1
ATOM 577 O O . GLY A 1 71 ? 25.029 7.306 -4.695 1.00 49.06 71 GLY A O 1
ATOM 578 N N . THR A 1 72 ? 22.967 6.596 -5.151 1.00 53.03 72 THR A N 1
ATOM 579 C CA . THR A 1 72 ? 22.577 7.767 -5.962 1.00 53.03 72 THR A CA 1
ATOM 580 C C . THR A 1 72 ? 21.264 8.452 -5.584 1.00 53.03 72 THR A C 1
ATOM 582 O O . THR A 1 72 ? 20.956 9.484 -6.171 1.00 53.03 72 THR A O 1
ATOM 585 N N . HIS A 1 73 ? 20.495 7.990 -4.591 1.00 68.31 73 HIS A N 1
ATOM 586 C CA . HIS A 1 73 ? 19.266 8.703 -4.207 1.00 68.31 73 HIS A CA 1
ATOM 587 C C . HIS A 1 73 ? 19.048 8.755 -2.694 1.00 68.31 73 HIS A C 1
ATOM 589 O O . HIS A 1 73 ? 18.329 7.933 -2.124 1.00 68.31 73 HIS A O 1
ATOM 595 N N . GLU A 1 74 ? 19.588 9.795 -2.053 1.00 78.00 74 GLU A N 1
ATOM 596 C CA . GLU A 1 74 ? 19.308 10.134 -0.649 1.00 78.00 74 GLU A CA 1
ATOM 597 C C . GLU A 1 74 ? 17.800 10.122 -0.341 1.00 78.00 74 GLU A C 1
ATOM 599 O O . GLU A 1 74 ? 17.369 9.629 0.703 1.00 78.00 74 GLU A O 1
ATOM 604 N N . GLU A 1 75 ? 16.972 10.575 -1.287 1.00 80.19 75 GLU A N 1
ATOM 605 C CA . GLU A 1 75 ? 15.511 10.561 -1.184 1.00 80.19 75 GLU A CA 1
ATOM 606 C C . GLU A 1 75 ? 14.932 9.143 -1.057 1.00 80.19 75 GLU A C 1
ATOM 608 O O . GLU A 1 75 ? 14.053 8.909 -0.221 1.00 80.19 75 GLU A O 1
ATOM 613 N N . LYS A 1 76 ? 15.442 8.175 -1.835 1.00 83.56 76 LYS A N 1
ATOM 614 C CA . LYS A 1 76 ? 15.036 6.764 -1.737 1.00 83.56 76 LYS A CA 1
ATOM 615 C C . LYS A 1 76 ? 15.453 6.186 -0.391 1.00 83.56 76 LYS A C 1
ATOM 617 O O . LYS A 1 76 ? 14.618 5.586 0.281 1.00 83.56 76 LYS A O 1
ATOM 622 N N . ALA A 1 77 ? 16.683 6.446 0.052 1.00 83.81 77 ALA A N 1
ATOM 623 C CA . ALA A 1 77 ? 17.176 5.988 1.351 1.00 83.81 77 ALA A CA 1
ATOM 624 C C . ALA A 1 77 ? 16.358 6.562 2.526 1.00 83.81 77 ALA A C 1
ATOM 626 O O . ALA A 1 77 ? 16.102 5.876 3.519 1.00 83.81 77 ALA A O 1
ATOM 627 N N . ILE A 1 78 ? 15.904 7.817 2.432 1.00 87.50 78 ILE A N 1
ATOM 628 C CA . ILE A 1 78 ? 14.991 8.421 3.417 1.00 87.50 78 ILE A CA 1
ATOM 629 C C . ILE A 1 78 ? 13.633 7.710 3.411 1.00 87.50 78 ILE A C 1
ATOM 631 O O . ILE A 1 78 ? 13.099 7.400 4.479 1.00 87.50 78 ILE A O 1
ATOM 635 N N . VAL A 1 79 ? 13.064 7.444 2.229 1.00 89.75 79 VAL A N 1
ATOM 636 C CA . VAL A 1 79 ? 11.789 6.721 2.115 1.00 89.75 79 VAL A CA 1
ATOM 637 C C . VAL A 1 79 ? 11.914 5.312 2.689 1.00 89.75 79 VAL A C 1
ATOM 639 O O . VAL A 1 79 ? 11.095 4.950 3.530 1.00 89.75 79 VAL A O 1
ATOM 642 N N . VAL A 1 80 ? 12.946 4.557 2.311 1.00 88.25 80 VAL A N 1
ATOM 643 C CA . VAL A 1 80 ? 13.192 3.181 2.768 1.00 88.25 80 VAL A CA 1
ATOM 644 C C . VAL A 1 80 ? 13.312 3.112 4.287 1.00 88.25 80 VAL A C 1
ATOM 646 O O . VAL A 1 80 ? 12.548 2.378 4.912 1.00 88.25 80 VAL A O 1
ATOM 649 N N . ARG A 1 81 ? 14.177 3.930 4.904 1.00 89.25 81 ARG A N 1
ATOM 650 C CA . ARG A 1 81 ? 14.315 3.976 6.373 1.00 89.25 81 ARG A CA 1
ATOM 651 C C . ARG A 1 81 ? 12.981 4.251 7.055 1.00 89.25 81 ARG A C 1
ATOM 653 O O . ARG A 1 81 ? 12.579 3.551 7.980 1.00 89.25 81 ARG A O 1
ATOM 660 N N . LYS A 1 82 ? 12.228 5.216 6.525 1.00 92.12 82 LYS A N 1
ATOM 661 C CA . LYS A 1 82 ? 10.901 5.534 7.043 1.00 92.12 82 LYS A CA 1
ATOM 662 C C . LYS A 1 82 ? 9.925 4.367 6.901 1.00 92.12 82 LYS A C 1
ATOM 664 O O . LYS A 1 82 ? 9.111 4.168 7.796 1.00 92.12 82 LYS A O 1
ATOM 669 N N . LEU A 1 83 ? 9.959 3.613 5.804 1.00 91.62 83 LEU A N 1
ATOM 670 C CA . LEU A 1 83 ? 9.111 2.431 5.643 1.00 91.62 83 LEU A CA 1
ATOM 671 C C . LEU A 1 83 ? 9.503 1.306 6.600 1.00 91.62 83 LEU A C 1
ATOM 673 O O . LEU A 1 83 ? 8.614 0.680 7.170 1.00 91.62 83 LEU A O 1
ATOM 677 N N . GLN A 1 84 ? 10.797 1.095 6.836 1.00 89.94 84 GLN A N 1
ATOM 678 C CA . GLN A 1 84 ? 11.278 0.1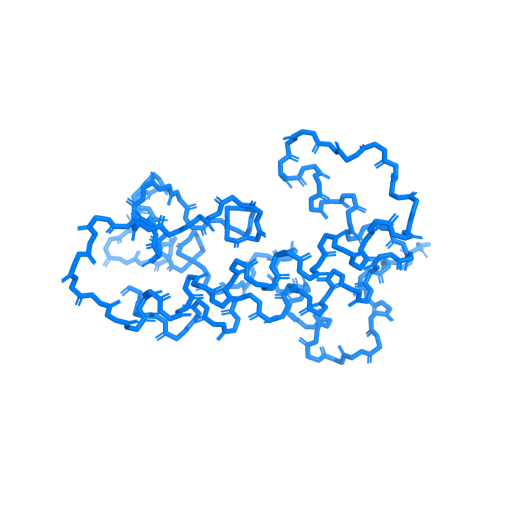29 7.824 1.00 89.94 84 GLN A CA 1
ATOM 679 C C . GLN A 1 84 ? 10.766 0.481 9.229 1.00 89.94 84 GLN A C 1
ATOM 681 O O . GLN A 1 84 ? 10.261 -0.392 9.934 1.00 89.94 84 GLN A O 1
ATOM 686 N N . ASP A 1 85 ? 10.803 1.760 9.615 1.00 92.25 85 ASP A N 1
ATOM 687 C CA . ASP A 1 85 ? 10.249 2.222 10.894 1.00 92.25 85 ASP A CA 1
ATOM 688 C C . ASP A 1 85 ? 8.728 2.036 10.966 1.00 92.25 85 ASP A C 1
ATOM 690 O O . ASP A 1 85 ? 8.192 1.596 11.987 1.00 92.25 85 ASP A O 1
ATOM 694 N N . LEU A 1 86 ? 8.015 2.322 9.869 1.00 94.19 86 LEU A N 1
ATOM 695 C CA . LEU A 1 86 ? 6.578 2.065 9.775 1.00 94.19 86 LEU A CA 1
ATOM 696 C C . LEU A 1 86 ? 6.264 0.580 9.951 1.00 94.19 86 LEU A C 1
ATOM 698 O O . LEU A 1 86 ? 5.358 0.255 10.713 1.00 94.19 86 LEU A O 1
ATOM 702 N N . CYS A 1 87 ? 7.007 -0.296 9.277 1.00 91.50 87 CYS A N 1
ATOM 703 C CA . CYS A 1 87 ? 6.833 -1.741 9.336 1.00 91.50 87 CYS A CA 1
ATOM 704 C C . CYS A 1 87 ? 7.076 -2.262 10.759 1.00 91.50 87 CYS A C 1
ATOM 706 O O . CYS A 1 87 ? 6.229 -2.959 11.314 1.00 91.50 87 CYS A O 1
ATOM 708 N N . LYS A 1 88 ? 8.162 -1.826 11.413 1.00 91.38 88 LYS A N 1
ATOM 709 C CA . LYS A 1 88 ? 8.437 -2.148 12.825 1.00 91.38 88 LYS A CA 1
ATOM 710 C C . LYS A 1 88 ? 7.294 -1.706 13.742 1.00 91.38 88 LYS A C 1
ATOM 712 O O . LYS A 1 88 ? 6.820 -2.502 14.548 1.00 91.38 88 LYS A O 1
ATOM 717 N N . SER A 1 89 ? 6.818 -0.464 13.593 1.00 92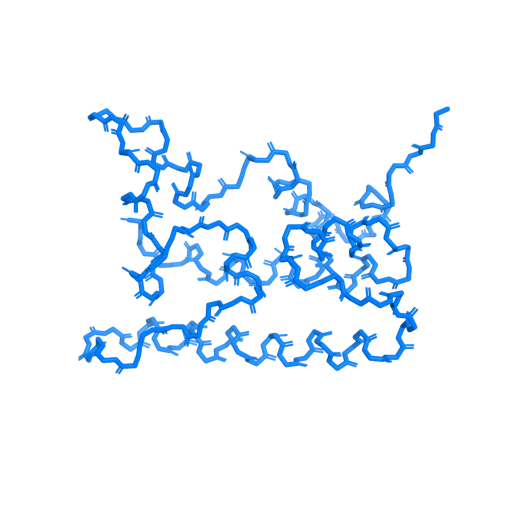.75 89 SER A N 1
ATOM 718 C CA . SER A 1 89 ? 5.699 0.045 14.402 1.00 92.75 89 SER A CA 1
ATOM 719 C C . SER A 1 89 ? 4.408 -0.742 14.166 1.00 92.75 89 SER A C 1
ATOM 721 O O . SER A 1 89 ? 3.707 -1.074 15.113 1.00 92.75 89 SER A O 1
ATOM 723 N N . PHE A 1 90 ? 4.135 -1.112 12.914 1.00 93.25 90 PHE A N 1
ATOM 724 C CA . PHE A 1 90 ? 2.961 -1.882 12.528 1.00 93.25 90 PHE A CA 1
ATOM 725 C C . PHE A 1 90 ? 2.952 -3.273 13.167 1.00 93.25 90 PHE A C 1
ATOM 727 O O . PHE A 1 90 ? 1.947 -3.674 13.748 1.00 93.25 90 PHE A O 1
ATOM 734 N N . TRP A 1 91 ? 4.076 -3.990 13.115 1.00 90.94 91 TRP A N 1
ATOM 735 C CA . TRP A 1 91 ? 4.185 -5.307 13.741 1.00 90.94 91 TRP A CA 1
ATOM 736 C C . TRP A 1 91 ? 4.133 -5.241 15.266 1.00 90.94 91 TRP A C 1
ATOM 738 O O . TRP A 1 91 ? 3.537 -6.121 15.883 1.00 90.94 91 TRP A O 1
ATOM 748 N N . SER A 1 92 ? 4.684 -4.185 15.869 1.00 91.06 92 SER A N 1
ATOM 749 C CA . SER A 1 92 ? 4.542 -3.942 17.307 1.00 91.06 92 SER A CA 1
ATOM 750 C C . SER A 1 92 ? 3.080 -3.714 17.699 1.00 91.06 92 SER A C 1
ATOM 752 O O . SER A 1 92 ? 2.610 -4.317 18.659 1.00 91.06 92 SER A O 1
ATOM 754 N N . ASP A 1 93 ? 2.346 -2.891 16.943 1.00 90.94 93 ASP A N 1
ATOM 755 C CA . ASP A 1 93 ? 0.924 -2.628 17.189 1.00 90.94 93 ASP A CA 1
ATOM 756 C C . ASP A 1 93 ? 0.088 -3.918 17.046 1.00 90.94 93 ASP A C 1
ATOM 758 O O . ASP A 1 93 ? -0.815 -4.174 17.844 1.00 90.94 93 ASP A O 1
ATOM 762 N N . LEU A 1 94 ? 0.412 -4.763 16.058 1.00 88.75 94 LEU A N 1
ATOM 763 C CA . LEU A 1 94 ? -0.273 -6.037 15.814 1.00 88.75 94 LEU A CA 1
ATOM 764 C C . LEU A 1 94 ? 0.053 -7.138 16.823 1.00 88.75 94 LEU A C 1
ATOM 766 O O . LEU A 1 94 ? -0.788 -8.011 17.037 1.00 88.75 94 LEU A O 1
ATOM 770 N N . ALA A 1 95 ? 1.241 -7.132 17.434 1.00 86.50 95 ALA A N 1
ATOM 771 C CA . ALA A 1 95 ? 1.651 -8.163 18.391 1.00 86.50 95 ALA A CA 1
ATOM 772 C C . ALA A 1 95 ? 0.668 -8.287 19.570 1.00 86.50 95 ALA A C 1
ATOM 774 O O . ALA A 1 95 ? 0.485 -9.367 20.128 1.00 86.50 95 ALA A O 1
ATOM 775 N N . HIS A 1 96 ? -0.023 -7.196 19.902 1.00 78.62 96 HIS A N 1
ATOM 776 C CA . HIS A 1 96 ? -1.039 -7.152 20.949 1.00 78.62 96 HIS A CA 1
ATOM 777 C C . HIS A 1 96 ? -2.423 -7.671 20.511 1.00 78.62 96 HIS A C 1
ATOM 779 O O . HIS A 1 96 ? -3.315 -7.785 21.347 1.00 78.62 96 HIS A O 1
ATOM 785 N N . MET A 1 97 ? -2.629 -7.987 19.226 1.00 80.44 97 MET A N 1
ATOM 786 C CA . MET A 1 97 ? -3.958 -8.191 18.626 1.00 80.44 97 MET A CA 1
ATOM 787 C C . MET A 1 97 ? -4.303 -9.650 18.284 1.00 80.44 97 MET A C 1
ATOM 789 O O . MET A 1 97 ? -5.185 -9.875 17.463 1.00 80.44 97 MET A O 1
ATOM 793 N N . ALA A 1 98 ? -3.630 -10.636 18.891 1.00 67.25 98 ALA A N 1
ATOM 794 C CA . ALA A 1 98 ? -3.926 -12.074 18.750 1.00 67.25 98 ALA A CA 1
ATOM 795 C C . ALA A 1 98 ? -4.252 -12.514 17.305 1.00 67.25 98 ALA A C 1
ATOM 797 O O . ALA A 1 98 ? -5.226 -13.229 17.062 1.00 67.25 98 ALA A O 1
ATOM 798 N N . LEU A 1 99 ? -3.450 -12.061 16.332 1.00 65.62 99 LEU A N 1
ATOM 799 C CA . LEU A 1 99 ? -3.672 -12.410 14.934 1.00 65.62 99 LEU A CA 1
ATOM 800 C C . LEU A 1 99 ? -3.571 -13.943 14.787 1.00 65.62 99 LEU A C 1
ATOM 802 O O . LEU A 1 99 ? -2.572 -14.519 15.233 1.00 65.62 99 LEU A O 1
ATOM 806 N N . PRO A 1 100 ? -4.563 -14.622 14.176 1.00 56.94 100 PRO A N 1
ATOM 807 C CA . PRO A 1 100 ? -4.426 -16.035 13.853 1.00 56.94 100 PRO A CA 1
ATOM 808 C C . PRO A 1 100 ? -3.152 -16.233 13.032 1.00 56.94 100 PRO A C 1
ATOM 810 O O . PRO A 1 100 ? -2.817 -15.359 12.232 1.00 56.94 100 PRO A O 1
ATOM 813 N N . SER A 1 101 ? -2.449 -17.349 13.269 1.00 61.19 101 SER A N 1
ATOM 814 C CA . SER A 1 101 ? -1.127 -17.673 12.707 1.00 61.19 101 SER A CA 1
ATOM 815 C C . SER A 1 101 ? -0.903 -17.004 11.351 1.00 61.19 101 SER A C 1
ATOM 817 O O . SER A 1 101 ? -1.529 -17.396 10.361 1.00 61.19 101 SER A O 1
ATOM 819 N N . ALA A 1 102 ? -0.068 -15.961 11.337 1.00 61.38 102 ALA A N 1
ATOM 820 C CA . ALA A 1 102 ? 0.156 -15.145 10.154 1.00 61.38 102 ALA A CA 1
ATOM 821 C C . ALA A 1 102 ? 0.550 -16.060 8.977 1.00 61.38 102 ALA A C 1
ATOM 823 O O . ALA A 1 102 ? 1.518 -16.819 9.102 1.00 61.38 102 ALA A O 1
ATOM 824 N N . PRO A 1 103 ? -0.200 -16.049 7.860 1.00 70.19 103 PRO A N 1
ATOM 825 C CA . PRO A 1 103 ? 0.155 -16.836 6.690 1.00 70.19 103 PRO A CA 1
ATOM 826 C C . PRO A 1 103 ? 1.575 -16.495 6.232 1.00 70.19 103 PRO A C 1
ATOM 828 O O . PRO A 1 103 ? 1.958 -15.328 6.234 1.00 70.19 103 PRO A O 1
ATOM 831 N N . ARG A 1 104 ? 2.351 -17.504 5.816 1.00 71.69 104 ARG A N 1
ATOM 832 C CA . ARG A 1 104 ? 3.715 -17.286 5.292 1.00 71.69 104 ARG A CA 1
ATOM 833 C C . ARG A 1 104 ? 3.728 -16.557 3.947 1.00 71.69 104 ARG A C 1
ATOM 835 O O . ARG A 1 104 ? 4.754 -16.008 3.574 1.00 71.69 104 ARG A O 1
ATOM 842 N N . GLU A 1 105 ? 2.617 -16.599 3.217 1.00 88.38 105 GLU A N 1
ATOM 843 C CA . GLU A 1 105 ? 2.460 -15.916 1.938 1.00 88.38 105 GLU A CA 1
ATOM 844 C C . GLU A 1 105 ? 1.860 -14.522 2.152 1.00 88.38 105 GLU A C 1
ATOM 846 O O . GLU A 1 105 ? 0.771 -14.386 2.715 1.00 88.38 105 GLU A O 1
ATOM 851 N N . ASP A 1 106 ? 2.533 -13.494 1.642 1.00 90.38 106 ASP A N 1
ATOM 852 C CA . ASP A 1 106 ? 2.135 -12.094 1.809 1.00 90.38 106 ASP A CA 1
ATOM 853 C C . ASP A 1 106 ? 0.707 -11.789 1.347 1.00 90.38 106 ASP A C 1
ATOM 855 O O . ASP A 1 106 ? -0.009 -11.020 1.989 1.00 90.38 106 ASP A O 1
ATOM 859 N N . THR A 1 107 ? 0.268 -12.397 0.242 1.00 91.38 107 THR A N 1
ATOM 860 C CA . THR A 1 107 ? -1.092 -12.219 -0.280 1.00 91.38 107 THR A CA 1
ATOM 861 C C . THR A 1 107 ? -2.121 -12.720 0.730 1.00 91.38 107 THR A C 1
ATOM 863 O O . THR A 1 107 ? -3.141 -12.075 0.989 1.00 91.38 107 THR A O 1
ATOM 866 N N . ALA A 1 108 ? -1.867 -13.896 1.310 1.00 91.06 108 ALA A N 1
ATOM 867 C CA . ALA A 1 108 ? -2.727 -14.489 2.321 1.00 91.06 108 ALA A CA 1
ATOM 868 C C . ALA A 1 108 ? -2.681 -13.677 3.623 1.00 91.06 108 ALA A C 1
ATOM 870 O O . ALA A 1 108 ? -3.722 -13.474 4.248 1.00 91.06 108 ALA A O 1
ATOM 871 N N . LEU A 1 109 ? -1.511 -13.146 3.987 1.00 91.00 109 LEU A N 1
ATOM 872 C CA . LEU A 1 109 ? -1.345 -12.239 5.116 1.00 91.00 109 LEU A CA 1
ATOM 873 C C . LEU A 1 109 ? -2.161 -10.952 4.938 1.00 91.00 109 LEU A C 1
ATOM 875 O O . LEU A 1 109 ? -2.929 -10.598 5.832 1.00 91.00 109 LEU A O 1
ATOM 879 N N . LEU A 1 110 ? -2.066 -10.281 3.784 1.00 92.75 110 LEU A N 1
ATOM 880 C CA . LEU A 1 110 ? -2.852 -9.076 3.510 1.00 92.75 110 LEU A CA 1
ATOM 881 C C . LEU A 1 110 ? -4.349 -9.368 3.620 1.00 92.75 110 LEU A C 1
ATOM 883 O O . LEU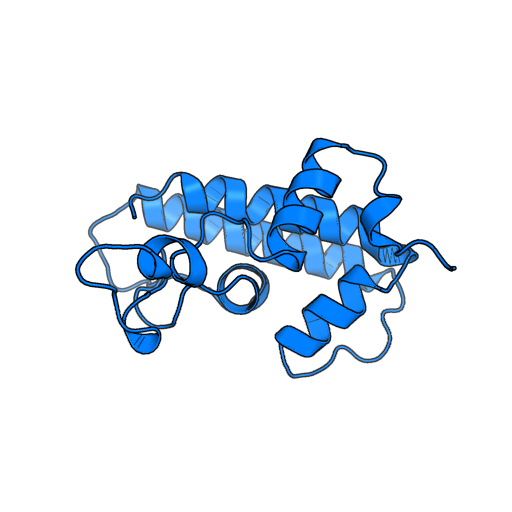 A 1 110 ? -5.070 -8.634 4.292 1.00 92.75 110 LEU A O 1
ATOM 887 N N . LYS A 1 111 ? -4.806 -10.472 3.013 1.00 92.00 111 LYS A N 1
ATOM 888 C CA . LYS A 1 111 ? -6.202 -10.930 3.086 1.00 92.00 111 LYS A CA 1
ATOM 889 C C . LYS A 1 111 ? -6.658 -11.176 4.526 1.00 92.00 111 LYS A C 1
ATOM 891 O O . LYS A 1 111 ? -7.764 -10.771 4.878 1.00 92.00 111 LYS A O 1
ATOM 896 N N . ALA A 1 112 ? -5.823 -11.801 5.354 1.00 91.56 112 ALA A N 1
ATOM 897 C CA . ALA A 1 112 ? -6.130 -12.042 6.761 1.00 91.56 112 ALA A CA 1
ATOM 898 C C . ALA A 1 112 ? -6.253 -10.724 7.543 1.00 91.56 112 ALA A C 1
ATOM 900 O O . ALA A 1 112 ? -7.223 -10.530 8.273 1.00 91.56 112 ALA A O 1
ATOM 901 N N . LEU A 1 113 ? -5.325 -9.788 7.332 1.00 92.56 113 LEU A N 1
ATOM 902 C CA . LEU A 1 113 ? -5.314 -8.487 8.003 1.00 92.56 113 LEU A CA 1
ATOM 903 C C . LEU A 1 113 ? -6.543 -7.633 7.660 1.00 92.56 113 LEU A C 1
ATOM 905 O O . LEU A 1 113 ? -7.136 -7.032 8.555 1.00 92.56 113 LEU A O 1
ATOM 909 N N . VAL A 1 114 ? -6.958 -7.600 6.387 1.00 93.19 114 VAL A N 1
ATOM 910 C CA . VAL A 1 114 ? -8.140 -6.823 5.956 1.00 93.19 114 VAL A CA 1
ATOM 911 C C . VAL A 1 114 ? -9.475 -7.452 6.355 1.00 93.19 114 VAL A C 1
ATOM 913 O O . VAL A 1 114 ? -10.500 -6.771 6.335 1.00 93.19 114 VAL A O 1
ATOM 916 N N . ALA A 1 115 ? -9.476 -8.745 6.687 1.00 91.50 115 ALA A N 1
ATOM 917 C CA . ALA A 1 115 ? -10.649 -9.481 7.151 1.00 91.50 115 ALA A CA 1
ATOM 918 C C . ALA A 1 115 ? -10.748 -9.549 8.685 1.00 91.50 115 ALA A C 1
ATOM 920 O O . ALA A 1 115 ? -11.733 -10.059 9.216 1.00 91.50 115 ALA A O 1
ATOM 921 N N . HIS A 1 116 ? -9.734 -9.067 9.407 1.00 90.88 116 HIS A N 1
ATOM 922 C CA . HIS A 1 116 ? -9.679 -9.146 10.858 1.00 90.88 116 HIS A CA 1
ATOM 923 C C . HIS A 1 116 ? -10.032 -7.799 11.502 1.00 90.88 116 HIS A C 1
ATOM 925 O O . HIS A 1 116 ? -9.275 -6.829 11.456 1.00 90.88 116 HIS A O 1
ATOM 931 N N . ARG A 1 117 ? -11.205 -7.751 12.144 1.00 90.88 117 ARG A N 1
ATOM 932 C CA . ARG A 1 117 ? -11.789 -6.530 12.723 1.00 90.88 117 ARG A CA 1
ATOM 933 C C . ARG A 1 117 ? -10.880 -5.825 13.733 1.00 90.88 117 ARG A C 1
ATOM 935 O O . ARG A 1 117 ? -10.875 -4.603 13.768 1.00 90.88 117 ARG A O 1
ATOM 942 N N . GLN A 1 118 ? -10.120 -6.557 14.551 1.00 91.06 118 GLN A N 1
ATOM 943 C CA . GLN A 1 118 ? -9.281 -5.923 15.580 1.00 91.06 118 GLN A CA 1
ATOM 944 C C . GLN A 1 118 ? -8.052 -5.230 14.980 1.00 91.06 118 GLN A C 1
ATOM 946 O O . GLN A 1 118 ? -7.631 -4.197 15.490 1.00 91.06 118 GLN A O 1
ATOM 951 N N . SER A 1 119 ? -7.505 -5.751 13.876 1.00 92.00 119 SER A N 1
ATOM 952 C CA . SER A 1 119 ? -6.341 -5.153 13.215 1.00 92.00 119 SER A CA 1
ATOM 953 C C . SER A 1 119 ? -6.704 -4.064 12.214 1.00 92.00 119 SER A C 1
ATOM 955 O O . SER A 1 119 ? -5.820 -3.321 11.796 1.00 92.00 119 SER A O 1
ATOM 957 N N . ILE A 1 120 ? -7.974 -3.944 11.812 1.00 94.62 120 ILE A N 1
ATOM 958 C CA . ILE A 1 120 ? -8.328 -3.227 10.584 1.00 94.62 120 ILE A CA 1
ATOM 959 C C . ILE A 1 120 ? -7.920 -1.752 10.576 1.00 94.62 120 ILE A C 1
ATOM 961 O O . ILE A 1 120 ? -7.428 -1.260 9.564 1.00 94.62 120 ILE A O 1
ATOM 965 N N . GLU A 1 121 ? -8.044 -1.056 11.706 1.00 95.94 121 GLU A N 1
ATOM 966 C CA . GLU A 1 121 ? -7.638 0.350 11.829 1.00 95.94 121 GLU A CA 1
ATOM 967 C C . GLU A 1 121 ? -6.117 0.515 11.714 1.00 95.94 121 GLU A C 1
ATOM 969 O O . GLU A 1 121 ? -5.620 1.409 11.021 1.00 95.94 121 GLU A O 1
ATOM 974 N N . VAL A 1 122 ? -5.365 -0.387 12.348 1.00 95.62 122 VAL A N 1
ATOM 975 C CA . VAL A 1 122 ? -3.898 -0.412 12.300 1.00 95.62 122 VAL A CA 1
ATOM 976 C C . VAL A 1 122 ? -3.425 -0.762 10.889 1.00 95.62 122 VAL A C 1
ATOM 978 O O . VAL A 1 122 ? -2.592 -0.051 10.321 1.00 95.62 122 VAL A O 1
ATOM 981 N N . THR A 1 123 ? -4.019 -1.788 10.275 1.00 95.62 123 THR A N 1
ATOM 982 C CA . THR A 1 123 ? -3.769 -2.189 8.887 1.00 95.62 123 THR A CA 1
ATOM 983 C C . THR A 1 123 ? -4.077 -1.055 7.917 1.00 95.62 123 THR A C 1
ATOM 985 O O . THR A 1 123 ? -3.244 -0.749 7.066 1.00 95.62 123 THR A O 1
ATOM 988 N N . ALA A 1 124 ? -5.219 -0.379 8.049 1.00 97.50 124 ALA A N 1
ATOM 989 C CA . ALA A 1 124 ? -5.600 0.715 7.160 1.00 97.50 124 ALA A CA 1
ATOM 990 C C . ALA A 1 124 ? -4.669 1.927 7.309 1.00 97.50 124 ALA A C 1
ATOM 992 O O . ALA A 1 124 ? -4.245 2.515 6.311 1.00 97.50 124 ALA A O 1
ATOM 993 N N . LYS A 1 125 ? -4.285 2.277 8.543 1.00 97.75 125 LYS A N 1
ATOM 994 C CA . LYS A 1 125 ? -3.292 3.327 8.814 1.00 97.75 125 LYS A CA 1
ATOM 995 C C . LYS A 1 125 ? -1.943 2.992 8.177 1.00 97.75 125 LYS A C 1
ATOM 997 O O . LYS A 1 125 ? -1.330 3.866 7.559 1.00 97.75 125 LYS A O 1
ATOM 1002 N N . TYR A 1 126 ? -1.484 1.749 8.300 1.00 97.38 126 TYR A N 1
ATOM 1003 C CA . TYR A 1 126 ? -0.243 1.285 7.681 1.00 97.38 126 TYR A CA 1
ATOM 1004 C C . TYR A 1 126 ? -0.317 1.346 6.148 1.00 97.38 126 TYR A C 1
ATOM 1006 O O . TYR A 1 126 ? 0.512 2.004 5.513 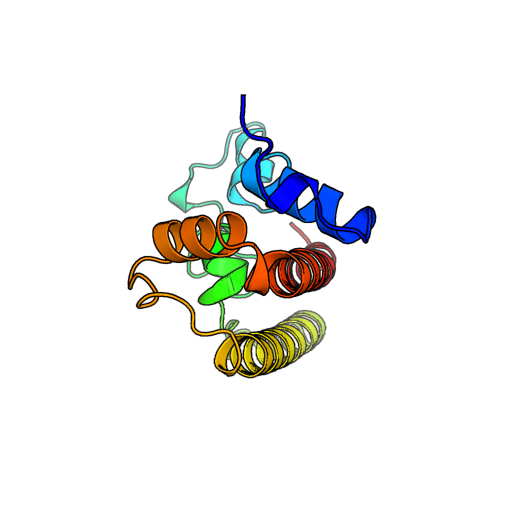1.00 97.38 126 TYR A O 1
ATOM 1014 N N . CYS A 1 127 ? -1.388 0.793 5.575 1.00 96.94 127 CYS A N 1
ATOM 1015 C CA . CYS A 1 127 ? -1.688 0.809 4.144 1.00 96.94 127 CYS A CA 1
ATOM 1016 C C . CYS A 1 127 ? -1.863 2.217 3.569 1.00 96.94 127 CYS A C 1
ATOM 1018 O O . CYS A 1 127 ? -1.680 2.412 2.376 1.00 96.94 127 CYS A O 1
ATOM 1020 N N . TYR A 1 128 ? -2.188 3.216 4.387 1.00 97.81 128 TYR A N 1
ATOM 1021 C CA . TYR A 1 128 ? -2.161 4.616 3.975 1.00 97.81 128 TYR A CA 1
ATOM 1022 C C . TYR A 1 128 ? -0.753 5.213 4.024 1.00 97.81 128 TYR A C 1
ATOM 1024 O O . TYR A 1 128 ? -0.324 5.894 3.090 1.00 97.81 128 TYR A O 1
ATOM 1032 N N . ARG A 1 129 ? -0.017 4.986 5.119 1.00 97.50 129 ARG A N 1
ATOM 1033 C CA . ARG A 1 129 ? 1.291 5.617 5.340 1.00 97.50 129 ARG A CA 1
ATOM 1034 C C . ARG A 1 129 ? 2.353 5.091 4.382 1.00 97.50 129 ARG A C 1
ATOM 1036 O O . ARG A 1 129 ? 3.155 5.899 3.919 1.00 97.50 129 ARG A O 1
ATOM 1043 N N . VAL A 1 130 ? 2.368 3.795 4.080 1.00 96.19 130 VAL A N 1
ATOM 1044 C CA . VAL A 1 130 ? 3.400 3.202 3.220 1.00 96.19 130 VAL A CA 1
ATOM 1045 C C . VAL A 1 130 ? 3.315 3.744 1.785 1.00 96.19 130 VAL A C 1
ATOM 1047 O O . VAL A 1 130 ? 4.235 4.468 1.387 1.00 96.19 130 VAL A O 1
ATOM 1050 N N . PRO A 1 131 ? 2.215 3.556 1.025 1.00 94.12 131 PRO A N 1
ATOM 1051 C CA . PRO A 1 131 ? 2.134 4.036 -0.352 1.00 94.12 131 PRO A CA 1
ATOM 1052 C C . PRO A 1 131 ? 2.245 5.556 -0.444 1.00 94.12 131 PRO A C 1
ATOM 1054 O O . PRO A 1 131 ? 2.832 6.066 -1.389 1.00 94.12 131 PRO A O 1
ATOM 1057 N N . LYS A 1 132 ? 1.784 6.310 0.566 1.00 95.56 132 LYS A N 1
ATOM 1058 C CA . LYS A 1 132 ? 1.968 7.769 0.612 1.00 95.56 132 LYS A CA 1
ATOM 1059 C C . LYS A 1 132 ? 3.438 8.202 0.542 1.00 95.56 132 LYS A C 1
ATOM 1061 O O . LYS A 1 132 ? 3.709 9.299 0.058 1.00 95.56 132 LYS A O 1
ATOM 1066 N N . ASN A 1 133 ? 4.376 7.406 1.059 1.00 94.00 133 ASN A N 1
ATOM 1067 C CA . ASN A 1 133 ? 5.802 7.705 0.912 1.00 94.00 133 ASN A CA 1
ATOM 1068 C C . ASN A 1 133 ? 6.351 7.162 -0.414 1.00 94.00 133 ASN A C 1
ATOM 1070 O O . ASN A 1 133 ? 7.081 7.887 -1.078 1.00 94.00 133 ASN A O 1
ATOM 1074 N N . VAL A 1 134 ? 5.936 5.965 -0.842 1.00 93.56 134 VAL A N 1
ATOM 1075 C CA . VAL A 1 134 ? 6.358 5.381 -2.132 1.00 93.56 134 VAL A CA 1
ATOM 1076 C C . VAL A 1 134 ? 5.940 6.250 -3.320 1.00 93.56 134 VAL A C 1
ATOM 1078 O O . VAL A 1 134 ? 6.723 6.465 -4.234 1.00 93.56 134 VAL A O 1
ATOM 1081 N N . TYR A 1 135 ? 4.743 6.838 -3.291 1.00 94.31 135 TYR A N 1
ATOM 1082 C CA . TYR A 1 135 ? 4.226 7.699 -4.363 1.00 94.31 135 TYR A CA 1
ATOM 1083 C C . TYR A 1 135 ? 4.977 9.022 -4.535 1.00 94.31 135 TYR A C 1
ATOM 1085 O O . TYR A 1 135 ? 4.674 9.762 -5.467 1.00 94.31 135 TYR A O 1
ATOM 1093 N N . LYS A 1 136 ? 5.916 9.342 -3.641 1.00 91.31 136 LYS A N 1
ATOM 1094 C CA . LYS A 1 136 ? 6.824 10.481 -3.808 1.00 91.31 136 LYS A CA 1
ATOM 1095 C C . LYS A 1 136 ? 7.998 10.150 -4.720 1.00 91.31 136 LYS A C 1
ATOM 1097 O O . LYS A 1 136 ? 8.622 11.066 -5.236 1.00 91.31 136 LYS A O 1
ATOM 1102 N N . LEU A 1 137 ? 8.302 8.864 -4.884 1.00 90.00 137 LEU A N 1
ATOM 1103 C CA . LEU A 1 137 ? 9.346 8.410 -5.783 1.00 90.00 137 LEU A CA 1
ATOM 1104 C C . LEU A 1 137 ? 8.826 8.437 -7.225 1.00 90.00 137 LEU A C 1
ATOM 1106 O O . LEU A 1 137 ? 7.661 8.066 -7.454 1.00 90.00 137 LEU A O 1
ATOM 1110 N N . PRO A 1 138 ? 9.671 8.851 -8.185 1.00 87.75 138 PRO A N 1
ATOM 1111 C CA . PRO A 1 138 ? 9.313 8.818 -9.593 1.00 87.75 138 PRO A CA 1
ATOM 1112 C C . PRO A 1 138 ? 8.978 7.387 -10.028 1.00 87.75 138 PRO A C 1
ATOM 1114 O O . PRO A 1 138 ? 9.516 6.418 -9.487 1.00 87.75 138 PRO A O 1
ATOM 1117 N N . MET A 1 139 ? 8.028 7.296 -10.959 1.00 85.12 139 MET A N 1
ATOM 1118 C CA . MET A 1 139 ? 7.657 6.067 -11.665 1.00 85.12 139 MET A CA 1
ATOM 1119 C C . MET A 1 139 ? 8.620 5.803 -12.809 1.00 85.12 139 MET A C 1
ATOM 1121 O O . MET A 1 139 ? 8.992 6.794 -13.473 1.00 85.12 139 MET A O 1
#

Organism: Armillaria tabescens (NCBI:txid1929756)